Protein AF-A0A5J6L8W4-F1 (afdb_monomer)

Radius of gyration: 10.63 Å; Cα contacts (8 Å, |Δi|>4): 44; chains: 1; bounding box: 29×22×26 Å

pLDDT: mean 88.68, std 6.6, range [58.28, 94.06]

Foldseek 3Di:
DDLVVQLVVQLVVLLVCVLVVNDPDQQLVSSCVSCVVVVHDDDSVVSVVSSVVSVVVSVD

Solvent-accessible surface area (backbone atoms only — not comparable to full-atom values): 3485 Å² total; per-residue (Å²): 136,53,69,69,59,54,49,52,50,51,50,55,51,52,28,51,33,48,59,72,68,69,59,88,65,60,60,43,59,55,49,51,55,51,31,50,76,71,72,43,85,74,55,70,73,58,40,46,54,51,29,54,52,33,54,58,62,39,71,108

Sequence (60 aa):
MDETEVVAHIAEDVRDEIRHGHVEDDVTHVLEDRLDKAGVHLRPEAIDDLAEDIETDASI

Secondary structure (DSSP, 8-state):
--HHHHHHHHHHHHHHHHHHT---S-HHHHHHHHHHHTT----HHHHHHHHHHHHHHHT-

Organism: NCBI:txid2614639

Structure (mmCIF, N/CA/C/O backbone):
data_AF-A0A5J6L8W4-F1
#
_entry.id   AF-A0A5J6L8W4-F1
#
loop_
_atom_site.group_PDB
_atom_site.id
_atom_site.type_symbol
_atom_site.label_atom_id
_atom_site.label_alt_id
_atom_site.label_comp_id
_atom_site.label_asym_id
_atom_site.label_entity_id
_atom_site.label_seq_id
_atom_site.pdbx_PDB_ins_code
_atom_site.Cartn_x
_atom_site.Cartn_y
_atom_site.Cartn_z
_atom_site.occupancy
_atom_site.B_iso_or_equiv
_atom_site.auth_seq_id
_atom_site.auth_comp_id
_atom_site.auth_asym_id
_atom_site.auth_atom_id
_atom_site.pdbx_PDB_model_num
ATOM 1 N N . MET A 1 1 ? -7.081 -14.050 8.434 1.00 58.28 1 MET A N 1
ATOM 2 C CA . MET A 1 1 ? -6.684 -13.157 7.342 1.00 58.28 1 MET A CA 1
ATOM 3 C C . MET A 1 1 ? -6.695 -11.785 7.954 1.00 58.28 1 MET A C 1
ATOM 5 O O . MET A 1 1 ? -7.758 -11.200 8.139 1.00 58.28 1 MET A O 1
ATOM 9 N N . ASP A 1 2 ? -5.536 -11.392 8.444 1.00 84.69 2 ASP A N 1
ATOM 10 C CA . ASP A 1 2 ? -5.304 -10.087 9.040 1.00 84.69 2 ASP A CA 1
ATOM 11 C C . ASP A 1 2 ? -5.165 -9.074 7.898 1.00 84.69 2 ASP A C 1
ATOM 13 O O . ASP A 1 2 ? -4.605 -9.402 6.852 1.00 84.69 2 ASP A O 1
ATOM 17 N N . GLU A 1 3 ? -5.665 -7.850 8.068 1.00 8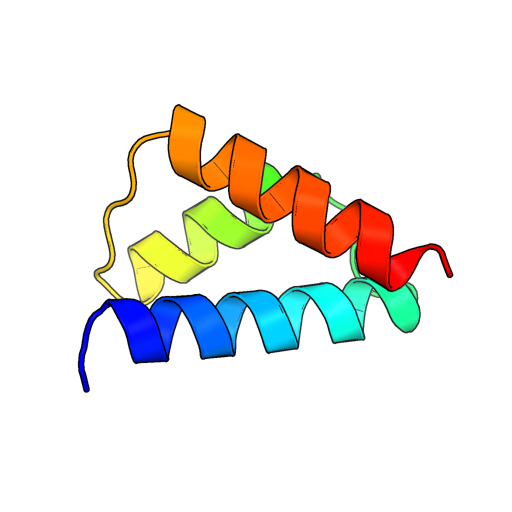3.88 3 GLU A N 1
ATOM 18 C CA . GLU A 1 3 ? -5.589 -6.812 7.023 1.00 83.88 3 GLU A CA 1
ATOM 19 C C . GLU A 1 3 ? -4.142 -6.597 6.550 1.00 83.88 3 GLU A C 1
ATOM 21 O O . GLU A 1 3 ? -3.893 -6.440 5.361 1.00 83.88 3 GLU A O 1
ATOM 26 N N . THR A 1 4 ? -3.165 -6.704 7.454 1.00 85.75 4 THR A N 1
ATOM 27 C CA . THR A 1 4 ? -1.731 -6.620 7.134 1.00 85.75 4 THR A CA 1
ATOM 28 C C . THR A 1 4 ? -1.245 -7.741 6.213 1.00 85.75 4 THR A C 1
ATOM 30 O O . THR A 1 4 ? -0.405 -7.501 5.352 1.00 85.75 4 THR A O 1
ATOM 33 N N . GLU A 1 5 ? -1.766 -8.959 6.368 1.00 89.50 5 GLU A N 1
ATOM 34 C CA . GLU A 1 5 ? -1.417 -10.095 5.506 1.00 89.50 5 GLU A CA 1
ATOM 35 C C . GLU A 1 5 ? -1.983 -9.896 4.095 1.00 89.50 5 GLU A C 1
ATOM 37 O O . GLU A 1 5 ? -1.299 -10.148 3.105 1.00 89.50 5 GLU A O 1
ATOM 42 N N . VAL A 1 6 ? -3.203 -9.361 4.003 1.00 90.81 6 VAL A N 1
ATOM 43 C CA . VAL A 1 6 ? -3.845 -9.013 2.7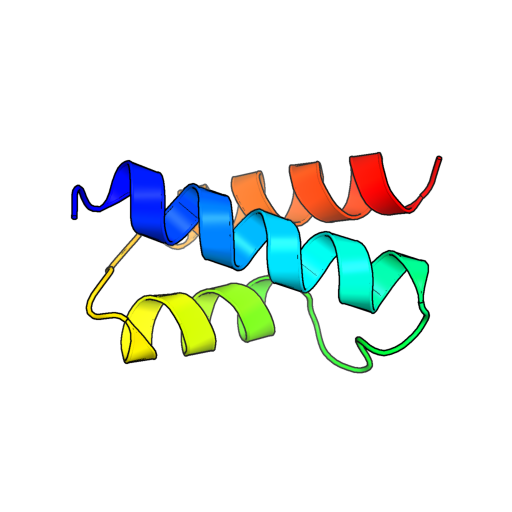29 1.00 90.81 6 VAL A CA 1
ATOM 44 C C . VAL A 1 6 ? -3.076 -7.901 2.014 1.00 90.81 6 VAL A C 1
ATOM 46 O O . VAL A 1 6 ? -2.779 -8.035 0.829 1.00 90.81 6 VAL A O 1
ATOM 49 N N . VAL A 1 7 ? -2.698 -6.838 2.732 1.00 91.31 7 VAL A N 1
ATOM 50 C CA . VAL A 1 7 ? -1.887 -5.734 2.190 1.00 91.31 7 VAL A CA 1
ATOM 51 C C . VAL A 1 7 ? -0.551 -6.250 1.664 1.00 91.31 7 VAL A C 1
ATOM 53 O O . VAL A 1 7 ? -0.187 -5.940 0.534 1.00 91.31 7 VAL A O 1
ATOM 56 N N . ALA A 1 8 ? 0.157 -7.068 2.448 1.00 91.00 8 ALA A N 1
ATOM 57 C CA . ALA A 1 8 ? 1.445 -7.624 2.043 1.00 91.00 8 ALA A CA 1
ATOM 58 C C . ALA A 1 8 ? 1.328 -8.493 0.782 1.00 91.00 8 ALA A C 1
ATOM 60 O O . ALA A 1 8 ? 2.186 -8.420 -0.093 1.00 91.00 8 ALA A O 1
ATOM 61 N N . HIS A 1 9 ? 0.255 -9.280 0.665 1.00 93.25 9 HIS A N 1
ATOM 62 C CA . HIS A 1 9 ? 0.028 -10.110 -0.512 1.00 93.25 9 HIS A CA 1
ATOM 63 C C . HIS A 1 9 ? -0.282 -9.278 -1.762 1.00 93.25 9 HIS A C 1
ATOM 65 O O . HIS A 1 9 ? 0.275 -9.538 -2.822 1.00 93.25 9 HIS A O 1
ATOM 71 N N . ILE A 1 10 ? -1.120 -8.245 -1.638 1.00 92.44 10 ILE A N 1
ATOM 72 C CA . ILE A 1 10 ? -1.434 -7.336 -2.749 1.00 92.44 10 ILE A CA 1
ATOM 73 C C . ILE A 1 10 ? -0.184 -6.567 -3.190 1.00 92.44 10 ILE A C 1
ATOM 75 O O . ILE A 1 10 ? 0.074 -6.468 -4.386 1.00 92.44 10 ILE A O 1
ATOM 79 N N . ALA A 1 11 ? 0.609 -6.064 -2.243 1.00 92.06 11 ALA A N 1
ATOM 80 C CA . ALA A 1 11 ? 1.860 -5.371 -2.534 1.00 92.06 11 ALA A CA 1
ATOM 81 C C . ALA A 1 11 ? 2.864 -6.279 -3.263 1.00 92.06 11 ALA A C 1
ATOM 83 O O . ALA A 1 11 ? 3.515 -5.857 -4.217 1.00 92.06 11 ALA A O 1
ATOM 84 N N . GLU A 1 12 ? 2.954 -7.543 -2.840 1.00 92.50 12 GLU A N 1
ATOM 85 C CA . GLU A 1 12 ? 3.755 -8.581 -3.489 1.00 92.50 12 GLU A CA 1
ATOM 86 C C . GLU A 1 12 ? 3.296 -8.897 -4.921 1.00 92.50 12 GLU A C 1
ATOM 88 O O . GLU A 1 12 ? 4.128 -9.157 -5.787 1.00 92.50 12 GLU A O 1
ATOM 93 N N . ASP A 1 13 ? 1.997 -8.845 -5.186 1.00 92.00 13 ASP A N 1
ATOM 94 C CA . ASP A 1 13 ? 1.451 -9.079 -6.522 1.00 92.00 13 ASP A CA 1
ATOM 95 C C . ASP A 1 13 ? 1.7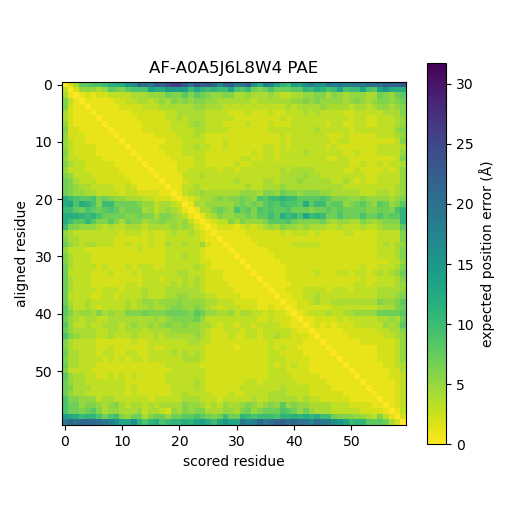59 -7.897 -7.456 1.00 92.00 13 ASP A C 1
ATOM 97 O O . ASP A 1 13 ? 2.298 -8.071 -8.549 1.00 92.00 13 ASP A O 1
ATOM 101 N N . VAL A 1 14 ? 1.517 -6.671 -6.975 1.00 91.12 14 VAL A N 1
ATOM 102 C CA . VAL A 1 14 ? 1.771 -5.437 -7.734 1.00 91.12 14 VAL A CA 1
ATOM 103 C C . VAL A 1 14 ? 3.258 -5.279 -8.060 1.00 91.12 14 VAL A C 1
ATOM 105 O O . VAL A 1 14 ? 3.600 -4.957 -9.197 1.00 91.12 14 VAL A O 1
ATOM 108 N N . ARG A 1 15 ? 4.169 -5.552 -7.113 1.00 90.81 15 ARG A N 1
ATOM 109 C CA . ARG A 1 15 ? 5.620 -5.466 -7.384 1.00 90.81 15 ARG A CA 1
ATOM 110 C C . ARG A 1 15 ? 6.061 -6.439 -8.481 1.00 90.81 15 ARG A C 1
ATOM 112 O O . ARG A 1 15 ? 6.930 -6.097 -9.283 1.00 90.81 15 ARG A O 1
ATOM 119 N N . ASP A 1 16 ? 5.484 -7.642 -8.523 1.00 91.38 16 ASP A N 1
ATOM 120 C CA . ASP A 1 16 ? 5.853 -8.670 -9.499 1.00 91.38 16 ASP A CA 1
ATOM 121 C C . ASP A 1 16 ? 5.375 -8.256 -10.896 1.00 91.38 16 ASP A C 1
ATOM 123 O O . ASP A 1 16 ? 6.127 -8.331 -11.870 1.00 91.38 16 ASP A O 1
ATOM 127 N N . GLU A 1 17 ? 4.170 -7.685 -10.977 1.00 89.94 17 GLU A N 1
ATOM 128 C CA . GLU A 1 17 ? 3.644 -7.107 -12.210 1.00 89.94 17 GLU A CA 1
ATOM 129 C C . GLU A 1 17 ? 4.489 -5.937 -12.719 1.00 89.94 17 GLU A C 1
ATOM 131 O O . GLU A 1 17 ? 4.784 -5.900 -13.913 1.00 89.94 17 GLU A O 1
ATOM 136 N N . ILE A 1 18 ? 4.932 -5.011 -11.858 1.00 87.88 18 ILE A N 1
ATOM 137 C CA . ILE A 1 18 ? 5.823 -3.913 -12.279 1.00 87.88 18 ILE A CA 1
ATOM 138 C C . ILE A 1 18 ? 7.130 -4.488 -12.827 1.00 87.88 18 ILE A C 1
ATOM 140 O O . ILE A 1 18 ? 7.558 -4.121 -13.922 1.00 87.88 18 ILE A O 1
ATOM 144 N N . ARG A 1 19 ? 7.737 -5.445 -12.113 1.00 87.31 19 ARG A N 1
ATOM 145 C CA . ARG A 1 19 ? 8.993 -6.088 -12.525 1.00 87.31 19 ARG A CA 1
ATOM 146 C C . ARG A 1 19 ? 8.849 -6.840 -13.853 1.00 87.31 19 ARG A C 1
ATOM 148 O O . ARG A 1 19 ? 9.802 -6.923 -14.627 1.00 87.31 19 ARG A O 1
ATOM 155 N N . HIS A 1 20 ? 7.661 -7.365 -14.142 1.00 88.19 20 HIS A N 1
ATOM 156 C CA . HIS A 1 20 ? 7.340 -8.027 -15.405 1.00 88.19 20 HIS A CA 1
ATOM 157 C C . HIS A 1 20 ? 6.866 -7.055 -16.505 1.00 88.19 20 HIS A C 1
ATOM 159 O O . HIS A 1 20 ? 6.684 -7.480 -17.647 1.00 88.19 20 HIS A O 1
ATOM 165 N N . GLY A 1 21 ? 6.691 -5.763 -16.201 1.00 84.38 21 GLY A N 1
ATOM 166 C CA . GLY A 1 21 ? 6.213 -4.741 -17.138 1.00 84.38 21 GLY A CA 1
ATOM 167 C C . GLY A 1 21 ? 4.709 -4.808 -17.431 1.00 84.38 21 GLY A C 1
ATOM 168 O O . GLY A 1 21 ? 4.282 -4.426 -18.517 1.00 84.38 21 GLY A O 1
ATOM 169 N N . HIS A 1 22 ? 3.919 -5.335 -16.496 1.00 84.38 22 HIS A N 1
ATOM 170 C CA . HIS A 1 22 ? 2.466 -5.510 -16.598 1.00 84.38 22 HIS A CA 1
ATOM 171 C C . HIS A 1 22 ? 1.646 -4.365 -15.982 1.00 84.38 22 HIS A C 1
ATOM 173 O O . HIS A 1 22 ? 0.430 -4.332 -16.167 1.00 84.38 22 HIS A O 1
ATOM 179 N N . VAL A 1 23 ? 2.278 -3.429 -15.269 1.00 82.06 23 VAL A N 1
ATOM 180 C CA . VAL A 1 23 ? 1.602 -2.247 -14.719 1.00 82.06 23 VAL A CA 1
ATOM 181 C C . VAL A 1 23 ? 1.711 -1.089 -15.712 1.00 82.06 23 VAL A C 1
ATOM 183 O O . VAL A 1 23 ? 2.793 -0.556 -15.939 1.00 82.06 23 VAL A O 1
ATOM 186 N N . GLU A 1 24 ? 0.583 -0.740 -16.337 1.00 74.62 24 GLU A N 1
ATOM 187 C CA . GLU A 1 24 ? 0.460 0.398 -17.268 1.00 74.62 24 GLU A CA 1
ATOM 188 C C . GLU A 1 24 ? -0.096 1.669 -16.596 1.00 74.62 24 GLU A C 1
ATOM 190 O O . GLU A 1 24 ? 0.047 2.761 -17.144 1.00 74.62 24 GLU A O 1
ATOM 195 N N . ASP A 1 25 ? -0.734 1.521 -15.433 1.00 83.69 25 ASP A N 1
ATOM 196 C CA . ASP A 1 25 ? -1.396 2.586 -14.664 1.00 83.69 25 ASP A CA 1
ATOM 197 C C . ASP A 1 25 ? -0.577 2.939 -13.408 1.00 83.69 25 ASP A C 1
ATOM 199 O O . ASP A 1 25 ? 0.354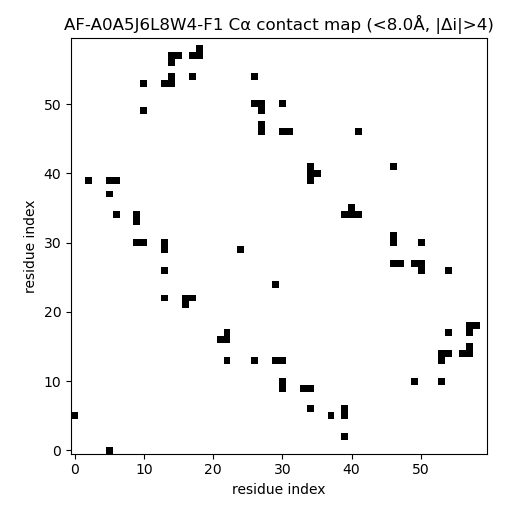 2.215 -13.055 1.00 83.69 25 ASP A O 1
ATOM 203 N N . ASP A 1 26 ? -0.907 4.029 -12.714 1.00 88.50 26 ASP A N 1
ATOM 204 C CA . ASP A 1 26 ? -0.172 4.434 -11.511 1.00 88.50 26 ASP A CA 1
ATOM 205 C C . ASP A 1 26 ? -0.286 3.366 -10.405 1.00 88.50 26 ASP A C 1
ATOM 207 O O . ASP A 1 26 ? -1.379 2.899 -10.067 1.00 88.50 26 ASP A O 1
ATOM 211 N N . VAL A 1 27 ? 0.845 3.001 -9.791 1.00 90.50 27 VAL A N 1
ATOM 212 C CA . VAL A 1 27 ? 0.923 1.948 -8.758 1.00 90.50 27 VAL A CA 1
ATOM 213 C C . VAL A 1 27 ? -0.023 2.234 -7.593 1.00 90.50 27 VAL A C 1
ATOM 215 O O . VAL A 1 27 ? -0.722 1.336 -7.121 1.00 90.50 27 VAL A O 1
ATOM 218 N N . THR A 1 28 ? -0.119 3.499 -7.184 1.00 92.62 28 THR A N 1
ATOM 219 C C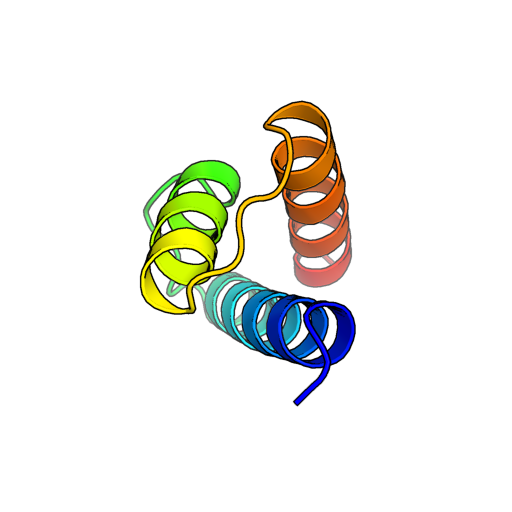A . THR A 1 28 ? -1.035 3.982 -6.144 1.00 92.62 28 THR A CA 1
ATOM 220 C C . THR A 1 28 ? -2.496 3.672 -6.474 1.00 92.62 28 THR A C 1
ATOM 222 O O . THR A 1 28 ? -3.245 3.218 -5.611 1.00 92.62 28 THR A O 1
ATOM 225 N N . HIS A 1 29 ? -2.906 3.860 -7.731 1.00 90.69 29 HIS A N 1
ATOM 226 C CA . HIS A 1 29 ? -4.279 3.616 -8.173 1.00 90.69 29 HIS A CA 1
ATOM 227 C C . HIS A 1 29 ? -4.590 2.115 -8.246 1.00 90.69 29 HIS A C 1
ATOM 229 O O . HIS A 1 29 ? -5.659 1.677 -7.817 1.00 90.69 29 HIS A O 1
ATOM 235 N N . VAL A 1 30 ? -3.628 1.305 -8.701 1.00 91.88 30 VAL A N 1
ATOM 236 C CA . VAL A 1 30 ? -3.745 -0.163 -8.705 1.00 91.88 30 VAL A CA 1
ATOM 237 C C . VAL A 1 30 ? -3.860 -0.713 -7.281 1.00 91.88 30 VAL A C 1
ATOM 239 O O . VAL A 1 30 ? -4.703 -1.574 -7.015 1.00 91.88 30 VAL A O 1
ATOM 242 N N . LEU A 1 31 ? -3.037 -0.217 -6.354 1.00 92.31 31 LEU A N 1
ATOM 243 C CA . LEU A 1 31 ? -3.100 -0.595 -4.944 1.00 92.31 31 LEU A CA 1
ATOM 244 C C . LEU A 1 31 ? -4.437 -0.205 -4.320 1.00 92.31 31 LEU A C 1
ATOM 246 O O . LEU A 1 31 ? -5.052 -1.043 -3.666 1.00 92.31 31 LEU A O 1
ATOM 250 N N . GLU A 1 32 ? -4.898 1.029 -4.530 1.00 92.31 32 GLU A N 1
ATOM 251 C CA . GLU A 1 32 ? -6.171 1.516 -3.992 1.00 92.31 32 GLU A CA 1
ATOM 252 C C . GLU A 1 32 ? -7.343 0.625 -4.432 1.00 92.31 32 GLU A C 1
ATOM 254 O O . GLU A 1 32 ? -8.100 0.141 -3.588 1.00 92.31 32 GLU A O 1
ATOM 259 N N . ASP A 1 33 ? -7.447 0.325 -5.729 1.00 92.00 33 ASP A N 1
ATOM 260 C CA . ASP A 1 33 ? -8.505 -0.528 -6.281 1.00 92.00 33 ASP A CA 1
ATOM 261 C C . ASP A 1 33 ? -8.449 -1.963 -5.726 1.00 92.00 33 ASP A C 1
ATOM 263 O O . ASP A 1 33 ? -9.480 -2.543 -5.371 1.00 92.00 33 ASP A O 1
ATOM 267 N N . ARG A 1 34 ? -7.251 -2.547 -5.596 1.00 91.19 34 ARG A N 1
ATOM 268 C CA . ARG A 1 34 ? -7.093 -3.907 -5.056 1.00 91.19 34 ARG A CA 1
ATOM 269 C C . ARG A 1 34 ? -7.384 -3.984 -3.566 1.00 91.19 34 ARG A C 1
ATOM 271 O O . ARG A 1 34 ? -8.016 -4.946 -3.124 1.00 91.19 34 ARG A O 1
ATOM 278 N N . LEU A 1 35 ? -6.937 -2.993 -2.802 1.00 92.00 35 LEU A N 1
ATOM 279 C CA . LEU A 1 35 ? -7.192 -2.901 -1.369 1.00 92.00 35 LEU A CA 1
ATOM 280 C C . LEU A 1 35 ? -8.694 -2.741 -1.109 1.00 92.00 35 LEU A C 1
ATOM 282 O O . LEU A 1 35 ? -9.248 -3.515 -0.327 1.00 92.00 35 LEU A O 1
ATOM 286 N N . ASP A 1 36 ? -9.374 -1.852 -1.838 1.00 91.38 36 ASP A N 1
ATOM 287 C CA . ASP A 1 36 ? -10.827 -1.666 -1.739 1.00 91.38 36 ASP A CA 1
ATOM 288 C C . ASP A 1 36 ? -11.590 -2.957 -2.086 1.00 91.38 36 ASP A C 1
ATOM 290 O O . ASP A 1 36 ? -12.443 -3.409 -1.316 1.00 91.38 36 ASP A O 1
ATOM 294 N N . LYS A 1 37 ? -11.200 -3.645 -3.169 1.00 91.38 37 LYS A N 1
ATOM 295 C CA . LYS A 1 37 ? -11.762 -4.957 -3.550 1.00 91.38 37 LYS A CA 1
ATOM 296 C C . LYS A 1 37 ? -11.552 -6.037 -2.493 1.00 91.38 37 LYS A C 1
ATOM 298 O O . LYS A 1 37 ? -12.394 -6.927 -2.356 1.00 91.38 37 LYS A O 1
ATOM 303 N N . ALA A 1 38 ? -10.446 -5.977 -1.759 1.00 90.31 38 ALA A N 1
ATOM 304 C CA . ALA A 1 38 ? -10.153 -6.884 -0.657 1.00 90.31 38 ALA A CA 1
ATOM 305 C C . ALA A 1 38 ? -10.833 -6.474 0.665 1.00 90.31 38 ALA A C 1
ATOM 307 O O . ALA A 1 38 ? -10.750 -7.211 1.649 1.00 90.31 38 ALA A O 1
ATOM 308 N N . GLY A 1 39 ? -11.532 -5.334 0.693 1.00 91.25 39 GLY A N 1
ATOM 309 C CA . GLY A 1 39 ? -12.176 -4.784 1.885 1.00 91.25 39 GLY A CA 1
ATOM 310 C C . GLY A 1 39 ? -11.208 -4.094 2.848 1.00 91.25 39 GLY A C 1
ATOM 311 O O . GLY A 1 39 ? -11.560 -3.889 4.009 1.00 91.25 39 GLY A O 1
ATOM 312 N N . VAL A 1 40 ? -10.003 -3.752 2.386 1.00 92.31 40 VAL A N 1
ATOM 313 C CA . VAL A 1 40 ? -8.990 -3.023 3.149 1.00 92.31 40 VAL A CA 1
ATOM 314 C C . VAL A 1 40 ? -9.048 -1.548 2.767 1.00 92.31 40 VAL A C 1
ATOM 316 O O . VAL A 1 40 ? -8.835 -1.180 1.617 1.00 92.31 40 VAL A O 1
ATOM 319 N N . HIS A 1 41 ? -9.291 -0.681 3.750 1.00 88.81 41 HIS A N 1
ATOM 320 C CA . HIS A 1 41 ? -9.241 0.771 3.563 1.00 88.81 41 HIS A CA 1
ATOM 321 C C . HIS A 1 41 ? -8.031 1.349 4.280 1.00 88.81 41 HIS A C 1
ATOM 323 O O . HIS A 1 41 ? -8.044 1.580 5.490 1.00 88.81 41 HIS A O 1
ATOM 329 N N . LEU A 1 42 ? -6.970 1.586 3.513 1.00 88.38 42 LEU A N 1
ATOM 330 C CA . LEU A 1 42 ? -5.826 2.359 3.972 1.00 88.38 42 LEU A CA 1
ATOM 331 C C . LEU A 1 42 ? -6.072 3.853 3.756 1.00 88.38 42 LEU A C 1
ATOM 333 O O . LEU A 1 42 ? -6.882 4.275 2.934 1.00 88.38 42 LEU A O 1
ATOM 337 N N . ARG A 1 43 ? -5.351 4.673 4.522 1.00 92.56 43 ARG A N 1
ATOM 338 C CA . ARG A 1 43 ? -5.297 6.110 4.245 1.00 92.56 43 ARG A CA 1
ATOM 339 C C . ARG A 1 43 ? -4.522 6.340 2.947 1.00 92.56 43 ARG A C 1
ATOM 341 O O . ARG A 1 43 ? -3.535 5.639 2.752 1.00 92.56 43 ARG A O 1
ATOM 348 N N . PRO A 1 44 ? -4.880 7.353 2.142 1.00 89.44 44 PRO A N 1
ATOM 349 C CA . PRO A 1 44 ? -4.167 7.666 0.904 1.00 89.44 44 PRO A CA 1
ATOM 350 C C . PRO A 1 44 ? -2.663 7.860 1.135 1.00 89.44 44 PRO A C 1
ATOM 352 O O . PRO A 1 44 ? -1.870 7.295 0.403 1.00 89.44 44 PRO A O 1
ATOM 355 N N . GLU A 1 45 ? -2.263 8.517 2.232 1.00 93.06 45 GLU A N 1
ATOM 356 C CA . GLU A 1 45 ? -0.848 8.657 2.623 1.00 93.06 45 GLU A CA 1
ATOM 357 C C . GLU A 1 45 ? -0.125 7.307 2.774 1.00 93.06 45 GLU A C 1
ATOM 359 O O . GLU A 1 45 ? 1.040 7.197 2.430 1.00 93.06 45 GLU A O 1
ATOM 364 N N . ALA A 1 46 ? -0.806 6.276 3.285 1.00 93.12 46 ALA A N 1
ATOM 365 C CA . ALA A 1 46 ? -0.226 4.943 3.447 1.00 93.12 46 ALA A CA 1
ATOM 366 C C . ALA A 1 46 ? -0.223 4.138 2.139 1.00 93.12 46 ALA A C 1
ATOM 368 O O . ALA A 1 46 ? 0.580 3.222 2.000 1.00 93.12 46 ALA A O 1
ATOM 369 N N . ILE A 1 47 ? -1.131 4.450 1.210 1.00 92.88 47 ILE A N 1
ATOM 370 C CA . ILE A 1 47 ? -1.147 3.855 -0.131 1.00 92.88 47 ILE A CA 1
ATOM 371 C C . ILE A 1 47 ? 0.007 4.438 -0.952 1.00 92.88 47 ILE A C 1
ATOM 373 O O . ILE A 1 47 ? 0.710 3.67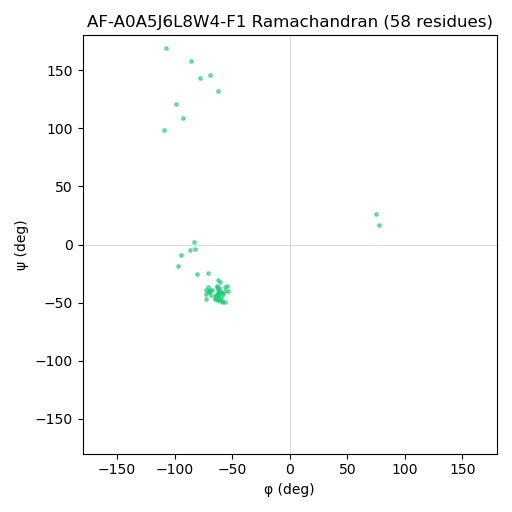3 -1.599 1.00 92.88 47 ILE A O 1
ATOM 377 N N . A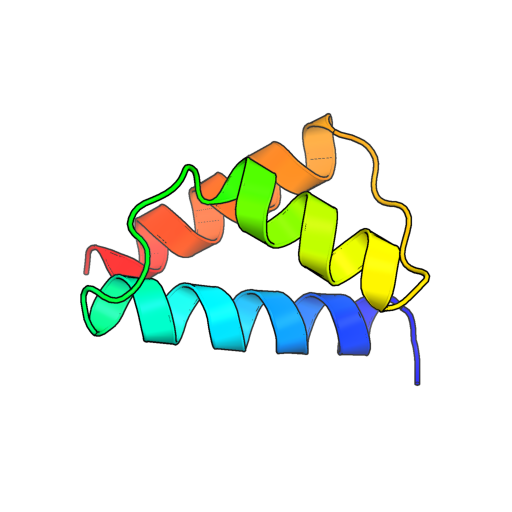SP A 1 48 ? 0.239 5.751 -0.866 1.00 93.19 48 ASP A N 1
ATOM 378 C CA . ASP A 1 48 ? 1.393 6.429 -1.474 1.00 93.19 48 ASP A CA 1
ATOM 379 C C . ASP A 1 48 ? 2.723 5.856 -0.959 1.00 93.19 48 ASP A C 1
ATOM 381 O O . ASP A 1 48 ? 3.568 5.462 -1.755 1.00 93.19 48 ASP A O 1
ATOM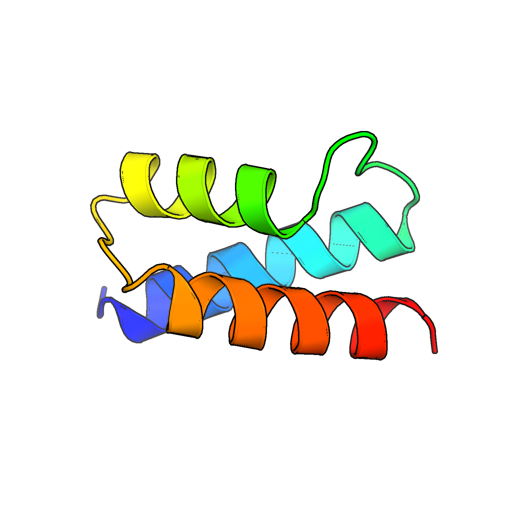 385 N N . ASP A 1 49 ? 2.883 5.735 0.365 1.00 94.06 49 ASP A N 1
ATOM 386 C CA . ASP A 1 49 ? 4.097 5.173 0.987 1.00 94.06 49 ASP A CA 1
ATOM 387 C C . ASP A 1 49 ? 4.348 3.727 0.513 1.00 94.06 49 ASP A C 1
ATOM 389 O O . ASP A 1 49 ? 5.467 3.344 0.178 1.00 94.06 49 ASP A O 1
ATOM 393 N N . LEU A 1 50 ? 3.280 2.924 0.421 1.00 92.94 50 LEU A N 1
ATOM 394 C CA . LEU A 1 50 ? 3.351 1.550 -0.073 1.00 92.94 50 LEU A CA 1
ATOM 395 C C . LEU A 1 50 ? 3.687 1.487 -1.570 1.00 92.94 50 LEU A C 1
ATOM 397 O O . LEU A 1 50 ? 4.441 0.610 -1.984 1.00 92.94 50 LEU A O 1
ATOM 401 N N . ALA A 1 51 ? 3.128 2.388 -2.377 1.00 92.88 51 ALA A N 1
ATOM 402 C CA . ALA A 1 51 ? 3.426 2.479 -3.801 1.00 92.88 51 ALA A CA 1
ATOM 403 C C . ALA A 1 51 ? 4.907 2.810 -4.029 1.00 92.88 51 ALA A C 1
ATOM 405 O O . ALA A 1 51 ? 5.572 2.101 -4.782 1.00 92.88 51 ALA A O 1
ATOM 406 N N . GLU A 1 52 ? 5.437 3.807 -3.312 1.00 92.94 52 GLU A N 1
ATOM 407 C CA . GLU A 1 52 ? 6.843 4.216 -3.405 1.00 92.94 52 GLU A CA 1
ATOM 408 C C . GLU A 1 52 ? 7.799 3.067 -3.038 1.00 92.94 52 GLU A C 1
ATOM 410 O O . GLU A 1 52 ? 8.804 2.851 -3.725 1.00 92.94 52 GLU A O 1
ATOM 415 N N . ASP A 1 53 ? 7.476 2.288 -1.999 1.00 93.25 53 ASP A N 1
ATOM 416 C CA . ASP A 1 53 ? 8.275 1.131 -1.570 1.00 93.25 53 ASP A CA 1
ATOM 417 C C . ASP A 1 53 ? 8.301 0.031 -2.650 1.00 93.25 53 ASP A C 1
ATOM 419 O O . ASP A 1 53 ? 9.365 -0.482 -3.009 1.00 93.25 53 ASP A O 1
ATOM 423 N N . ILE A 1 54 ? 7.142 -0.269 -3.249 1.00 91.25 54 ILE A N 1
ATOM 424 C CA . ILE A 1 54 ? 7.006 -1.249 -4.338 1.00 91.25 54 ILE A CA 1
ATOM 425 C C . ILE A 1 54 ? 7.761 -0.793 -5.591 1.00 91.25 54 ILE A C 1
ATOM 427 O O . ILE A 1 54 ? 8.496 -1.587 -6.180 1.00 91.25 54 ILE A O 1
ATOM 431 N N . GLU A 1 55 ? 7.604 0.461 -6.015 1.00 89.31 55 GLU A N 1
ATOM 432 C CA . GLU A 1 55 ? 8.299 1.007 -7.187 1.00 89.31 55 GLU A CA 1
ATOM 433 C C . GLU A 1 55 ? 9.818 1.009 -7.000 1.00 89.31 55 GLU A C 1
ATOM 435 O O . GLU A 1 55 ? 10.574 0.676 -7.925 1.00 89.31 55 GLU A O 1
ATOM 440 N N . THR A 1 56 ? 10.264 1.338 -5.786 1.00 89.94 56 THR A N 1
ATOM 441 C CA . THR A 1 56 ? 11.676 1.312 -5.405 1.00 89.94 56 THR A CA 1
ATOM 442 C C . THR A 1 56 ? 12.236 -0.108 -5.454 1.00 89.94 56 THR A C 1
ATOM 444 O O . THR A 1 56 ? 13.319 -0.296 -6.007 1.00 89.94 56 THR A O 1
ATOM 447 N N . ASP A 1 57 ? 11.516 -1.114 -4.944 1.00 87.50 57 AS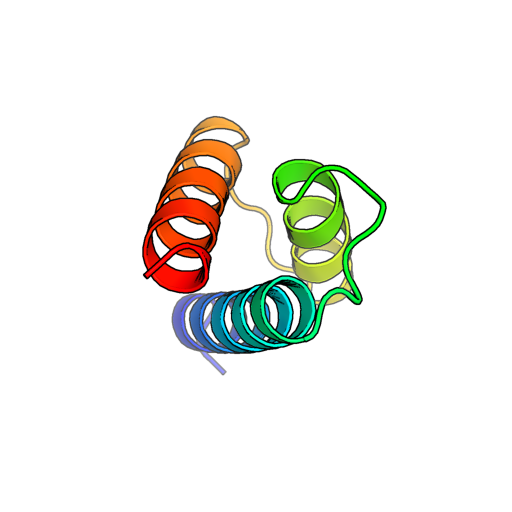P A N 1
ATOM 448 C CA . ASP A 1 57 ? 11.946 -2.523 -4.976 1.00 87.50 57 ASP A CA 1
ATOM 449 C C . ASP A 1 57 ? 11.889 -3.141 -6.385 1.00 87.50 57 ASP A C 1
ATOM 451 O O . ASP A 1 57 ? 12.750 -3.935 -6.784 1.00 87.50 57 ASP A O 1
ATOM 455 N N . ALA A 1 58 ? 10.885 -2.770 -7.179 1.00 83.75 58 ALA A N 1
ATOM 456 C CA . ALA A 1 58 ? 10.724 -3.266 -8.541 1.00 83.75 58 ALA A CA 1
ATOM 457 C C . ALA A 1 58 ? 11.786 -2.709 -9.508 1.00 83.75 58 ALA A C 1
ATOM 459 O O . ALA A 1 58 ? 12.091 -3.363 -10.506 1.00 83.75 58 ALA A O 1
ATOM 460 N N . SER A 1 59 ? 12.374 -1.546 -9.205 1.00 75.62 59 SER A N 1
ATOM 461 C CA . SER A 1 59 ? 13.387 -0.877 -10.039 1.00 75.62 59 SER A CA 1
ATOM 462 C C . SER A 1 59 ? 14.831 -1.383 -9.861 1.00 75.62 59 SER A C 1
ATOM 464 O O . SER A 1 59 ? 15.739 -0.822 -10.482 1.00 75.62 59 SER A O 1
ATOM 466 N N . ILE A 1 60 ? 15.071 -2.398 -9.019 1.00 62.19 60 ILE A N 1
ATOM 467 C CA . ILE A 1 60 ? 16.416 -2.912 -8.669 1.00 62.19 60 ILE A CA 1
ATOM 468 C C . ILE A 1 60 ? 16.888 -4.019 -9.621 1.00 62.19 60 ILE A C 1
ATOM 470 O O . ILE A 1 60 ? 16.096 -4.942 -9.917 1.00 62.19 60 ILE A O 1
#

Mean predicted aligned error: 3.75 Å

Nearest PDB structures (foldseek):
  6h90-assembly1_A  TM=5.678E-01  e=8.549E+00  Lactococcus lactis subsp. lactis Il1403
  5oly-assembly1_G  TM=5.328E-01  e=9.082E+00  Lactococcus lactis subsp. lactis